Protein AF-A0A520FCU8-F1 (afdb_monomer)

Secondary structure (DSSP, 8-state):
-HHHHHHHHHHHHHHHHHH-SSPP-GGGG--S-HHHHHHHHHHHHHHHHHHHHHH-SS---HHHHHHH-GGGGGSPPPHHHHHHHHHHHHHTT----HHHHHHH-TTTHHHHHHHHHH-------TT-SS-----------------------

Structure (mmCIF, N/CA/C/O backbone):
data_AF-A0A520FCU8-F1
#
_entry.id   AF-A0A520FCU8-F1
#
loop_
_atom_site.group_PDB
_atom_site.id
_atom_site.type_symbol
_atom_site.label_atom_id
_atom_site.label_alt_id
_atom_site.label_comp_id
_atom_site.label_asym_id
_atom_site.label_entity_id
_atom_site.label_seq_id
_atom_site.pdbx_PDB_ins_code
_atom_site.Cartn_x
_atom_site.Cartn_y
_atom_site.Cartn_z
_atom_site.occupancy
_atom_site.B_iso_or_equiv
_atom_site.auth_seq_id
_atom_site.auth_comp_id
_atom_site.auth_asym_id
_atom_site.auth_atom_id
_atom_site.pdbx_PDB_model_num
ATOM 1 N N . MET A 1 1 ? 20.995 -8.505 -5.014 1.00 53.38 1 MET A N 1
ATOM 2 C CA . MET A 1 1 ? 20.600 -8.115 -6.388 1.00 53.38 1 MET A CA 1
ATOM 3 C C . MET A 1 1 ? 19.093 -7.905 -6.517 1.00 53.38 1 MET A C 1
ATOM 5 O O . MET A 1 1 ? 18.709 -6.911 -7.106 1.00 53.38 1 MET A O 1
ATOM 9 N N . SER A 1 2 ? 18.242 -8.770 -5.947 1.00 60.09 2 SER A N 1
ATOM 10 C CA . SER A 1 2 ? 16.774 -8.594 -5.965 1.00 60.09 2 SER A CA 1
ATOM 11 C C . SER A 1 2 ? 16.270 -7.345 -5.228 1.00 60.09 2 SER A C 1
ATOM 13 O O . SER A 1 2 ? 15.363 -6.683 -5.714 1.00 60.09 2 SER A O 1
ATOM 15 N N . ASP A 1 3 ? 16.886 -7.018 -4.091 1.00 67.31 3 ASP A N 1
ATOM 16 C CA . ASP A 1 3 ? 16.528 -5.872 -3.242 1.00 67.31 3 ASP A CA 1
ATOM 17 C C . ASP A 1 3 ? 16.724 -4.521 -3.957 1.00 67.31 3 ASP A C 1
ATOM 19 O O . ASP A 1 3 ? 15.827 -3.685 -4.002 1.00 67.31 3 ASP A O 1
ATOM 23 N N . THR A 1 4 ? 17.844 -4.380 -4.671 1.00 81.88 4 THR A N 1
ATOM 24 C CA . THR A 1 4 ? 18.173 -3.193 -5.474 1.00 81.88 4 THR A CA 1
ATOM 25 C C . THR A 1 4 ? 17.134 -2.915 -6.561 1.00 81.88 4 THR A C 1
ATOM 27 O O . THR A 1 4 ? 16.766 -1.770 -6.780 1.00 81.88 4 THR A O 1
ATOM 30 N N . ALA A 1 5 ? 16.607 -3.950 -7.222 1.00 87.25 5 ALA A N 1
ATOM 31 C CA . ALA A 1 5 ? 15.619 -3.766 -8.286 1.00 87.25 5 ALA A CA 1
ATOM 32 C C . ALA A 1 5 ? 14.249 -3.305 -7.757 1.00 87.25 5 ALA A C 1
ATOM 34 O O . ALA A 1 5 ? 13.557 -2.544 -8.433 1.00 87.25 5 ALA A O 1
ATOM 35 N N . VAL A 1 6 ? 13.854 -3.756 -6.560 1.00 90.75 6 VAL A N 1
ATOM 36 C CA . VAL A 1 6 ? 12.645 -3.257 -5.888 1.00 90.75 6 VAL A CA 1
ATOM 37 C C . VAL A 1 6 ? 12.854 -1.798 -5.484 1.00 90.75 6 VAL A C 1
ATOM 39 O O . VAL A 1 6 ? 12.027 -0.959 -5.835 1.00 90.75 6 VAL A O 1
ATOM 42 N N . GLY A 1 7 ? 13.979 -1.493 -4.830 1.00 90.25 7 GLY A N 1
ATOM 43 C CA . GLY A 1 7 ? 14.333 -0.132 -4.422 1.00 90.25 7 GLY A CA 1
ATOM 44 C C . GLY A 1 7 ? 14.364 0.855 -5.592 1.00 90.25 7 GLY A C 1
ATOM 45 O O . GLY A 1 7 ? 13.779 1.929 -5.498 1.00 90.25 7 GLY A O 1
ATOM 46 N N . ASP A 1 8 ? 14.944 0.472 -6.731 1.00 92.88 8 ASP A N 1
ATOM 47 C CA . ASP A 1 8 ? 15.007 1.314 -7.932 1.00 92.88 8 ASP A CA 1
ATOM 48 C C . ASP A 1 8 ? 13.622 1.639 -8.514 1.00 92.88 8 ASP A C 1
ATOM 50 O O . ASP A 1 8 ? 13.394 2.753 -8.998 1.00 92.88 8 ASP A O 1
ATOM 54 N N . ALA A 1 9 ? 12.700 0.670 -8.503 1.00 94.75 9 ALA A N 1
ATOM 55 C CA . ALA A 1 9 ? 11.330 0.873 -8.970 1.00 94.75 9 ALA A CA 1
ATOM 56 C C . ALA A 1 9 ? 10.565 1.822 -8.037 1.00 94.75 9 ALA A C 1
ATOM 58 O O . ALA A 1 9 ? 9.921 2.761 -8.505 1.00 94.75 9 ALA A O 1
ATOM 59 N N . VAL A 1 10 ? 10.703 1.613 -6.724 1.00 95.19 10 VAL A N 1
ATOM 60 C CA . VAL A 1 10 ? 10.110 2.464 -5.683 1.00 95.19 10 VAL A CA 1
ATOM 61 C C . VAL A 1 10 ? 10.650 3.891 -5.770 1.00 95.19 10 VAL A C 1
ATOM 63 O O . VAL A 1 10 ? 9.868 4.838 -5.786 1.00 95.19 10 VAL A O 1
ATOM 66 N N . ALA A 1 11 ? 11.967 4.059 -5.908 1.00 94.00 11 ALA A N 1
ATOM 67 C CA . ALA A 1 11 ? 12.600 5.368 -6.033 1.00 94.00 11 ALA A CA 1
ATOM 68 C C . ALA A 1 11 ? 12.115 6.121 -7.280 1.00 94.00 11 ALA A C 1
ATOM 70 O O . ALA A 1 11 ? 11.730 7.284 -7.184 1.00 94.00 11 ALA A O 1
ATOM 71 N N . ARG A 1 12 ? 12.056 5.456 -8.445 1.00 96.19 12 ARG A N 1
ATOM 72 C CA . ARG A 1 12 ? 11.520 6.068 -9.674 1.00 96.19 12 ARG A CA 1
ATOM 73 C C . ARG A 1 12 ? 10.065 6.499 -9.526 1.00 96.19 12 ARG A C 1
ATOM 75 O O . ARG A 1 12 ? 9.704 7.568 -10.010 1.00 96.19 12 ARG A O 1
ATOM 82 N N . PHE A 1 13 ? 9.245 5.673 -8.885 1.00 97.56 13 PHE A N 1
ATOM 83 C CA . PHE A 1 13 ? 7.836 5.976 -8.669 1.00 97.56 13 PHE A CA 1
ATOM 84 C C . PHE A 1 13 ? 7.639 7.162 -7.722 1.00 97.56 13 PHE A C 1
ATOM 86 O O . PHE A 1 13 ? 6.857 8.064 -8.016 1.00 97.56 13 PHE A O 1
ATOM 93 N N . ALA A 1 14 ? 8.399 7.209 -6.628 1.00 94.94 14 ALA A N 1
ATOM 94 C CA . ALA A 1 14 ? 8.375 8.337 -5.708 1.00 94.94 14 ALA A CA 1
ATOM 95 C C . ALA A 1 14 ? 8.837 9.641 -6.378 1.00 94.94 14 ALA A C 1
ATOM 97 O O . ALA A 1 14 ? 8.161 10.661 -6.265 1.00 94.94 14 ALA A O 1
ATOM 98 N N . SER A 1 15 ? 9.911 9.606 -7.175 1.00 95.81 15 SER A N 1
ATOM 99 C CA . SER A 1 15 ? 10.335 10.778 -7.952 1.00 95.81 15 SER A CA 1
ATOM 100 C C . SER A 1 15 ? 9.276 11.237 -8.961 1.00 95.81 15 SER A C 1
ATOM 102 O O . SER A 1 15 ? 9.160 12.430 -9.230 1.00 95.81 15 SER A O 1
ATOM 104 N N . ALA A 1 16 ? 8.477 10.324 -9.522 1.00 96.69 16 ALA A N 1
ATOM 105 C CA . ALA A 1 16 ? 7.378 10.694 -10.414 1.00 96.69 16 ALA A CA 1
ATOM 106 C C . ALA A 1 16 ? 6.246 11.414 -9.673 1.00 96.69 16 ALA A C 1
ATOM 108 O O . ALA A 1 16 ? 5.683 12.375 -10.200 1.00 96.69 16 ALA A O 1
ATOM 109 N N . TRP A 1 17 ? 5.956 10.991 -8.441 1.00 94.81 17 TRP A N 1
ATOM 110 C CA . TRP A 1 17 ? 5.081 11.730 -7.541 1.00 94.81 17 TRP A CA 1
ATOM 111 C C . TRP A 1 17 ? 5.636 13.129 -7.249 1.00 94.81 17 TRP A C 1
ATOM 113 O O . TRP A 1 17 ? 4.897 14.104 -7.329 1.00 94.81 17 TRP A O 1
ATOM 123 N N . GLU A 1 18 ? 6.921 13.281 -6.934 1.00 93.81 18 GLU A N 1
ATOM 124 C CA . GLU A 1 18 ? 7.534 14.599 -6.675 1.00 93.81 18 GLU A CA 1
ATOM 125 C C . GLU A 1 18 ? 7.505 15.527 -7.900 1.00 93.81 18 GLU A C 1
ATOM 127 O O . GLU A 1 18 ? 7.301 16.733 -7.767 1.00 93.81 18 GLU A O 1
ATOM 132 N N . ALA A 1 19 ? 7.675 14.971 -9.101 1.00 94.88 19 ALA A N 1
ATOM 133 C CA . ALA A 1 19 ? 7.759 15.734 -10.343 1.00 94.88 19 ALA A CA 1
ATOM 134 C C . ALA A 1 19 ? 6.402 16.225 -10.888 1.00 94.88 19 ALA A C 1
ATOM 136 O O . ALA A 1 19 ? 6.379 17.027 -11.824 1.00 94.88 19 ALA A O 1
ATOM 137 N N . SER A 1 20 ? 5.276 15.740 -10.355 1.00 91.38 20 SER A N 1
ATOM 138 C CA . SER A 1 20 ? 3.936 16.006 -10.889 1.00 91.38 20 SER A CA 1
ATOM 139 C C . SER A 1 20 ? 2.896 16.168 -9.781 1.00 91.38 20 SER A C 1
ATOM 141 O O . SER A 1 20 ? 2.931 15.478 -8.769 1.00 91.38 20 SER A O 1
ATOM 143 N N . ALA A 1 21 ? 1.913 17.047 -9.990 1.00 86.88 21 ALA A N 1
ATOM 144 C CA . ALA A 1 21 ? 0.739 17.122 -9.117 1.00 86.88 21 ALA A CA 1
ATOM 145 C C . ALA A 1 21 ? -0.203 15.920 -9.321 1.00 86.88 21 ALA A C 1
ATOM 147 O O . ALA A 1 21 ? -0.802 15.428 -8.369 1.00 86.88 21 ALA A O 1
ATOM 148 N N . SER A 1 22 ? -0.311 15.427 -10.558 1.00 90.69 22 SER A N 1
ATOM 149 C CA . SER A 1 22 ? -1.169 14.293 -10.907 1.00 90.69 22 SER A CA 1
ATOM 150 C C . SER A 1 22 ? -0.546 12.961 -10.504 1.00 90.69 22 SER A C 1
ATOM 152 O O . SER A 1 22 ? 0.663 12.773 -10.660 1.00 90.69 22 SER A O 1
ATOM 154 N N . ALA A 1 23 ? -1.397 12.029 -10.065 1.00 93.19 23 ALA A N 1
ATOM 155 C CA . ALA A 1 23 ? -0.989 10.686 -9.672 1.00 93.19 23 ALA A CA 1
ATOM 156 C C . ALA A 1 23 ? -0.351 9.915 -10.851 1.00 93.19 23 ALA A C 1
ATOM 158 O O . ALA A 1 23 ? -0.988 9.796 -11.904 1.00 93.19 23 ALA A O 1
ATOM 159 N N . PRO A 1 24 ? 0.876 9.380 -10.702 1.00 94.94 24 PRO A N 1
ATOM 160 C CA . PRO A 1 24 ? 1.492 8.509 -11.694 1.00 94.94 24 PRO A CA 1
ATOM 161 C C . PRO A 1 24 ? 0.746 7.170 -11.809 1.00 94.94 24 PRO A C 1
ATOM 163 O O . PRO A 1 24 ? 0.139 6.683 -10.856 1.00 94.94 24 PRO A O 1
ATOM 166 N N . ASP A 1 25 ? 0.825 6.542 -12.984 1.00 94.88 25 ASP A N 1
ATOM 167 C CA . ASP A 1 25 ? 0.322 5.181 -13.182 1.00 94.88 25 ASP A CA 1
ATOM 168 C C . ASP A 1 25 ? 1.243 4.173 -12.482 1.00 94.88 25 ASP A C 1
ATOM 170 O O . ASP A 1 25 ? 2.352 3.910 -12.946 1.00 94.88 25 ASP A O 1
ATOM 174 N N . LEU A 1 26 ? 0.772 3.592 -11.376 1.00 95.94 26 LEU A N 1
ATOM 175 C CA . LEU A 1 26 ? 1.496 2.589 -10.593 1.00 95.94 26 LEU A CA 1
ATOM 176 C C . LEU A 1 26 ? 1.928 1.390 -11.447 1.00 95.94 26 LEU A C 1
ATOM 178 O O . LEU A 1 26 ? 3.055 0.906 -11.309 1.00 95.94 26 LEU A O 1
ATOM 182 N N . ALA A 1 27 ? 1.065 0.917 -12.353 1.00 94.31 27 ALA A N 1
ATOM 183 C CA . ALA A 1 27 ? 1.325 -0.292 -13.128 1.00 94.31 27 ALA A CA 1
ATOM 184 C C . ALA A 1 27 ? 2.535 -0.140 -14.064 1.00 94.31 27 ALA A C 1
ATOM 186 O O . ALA A 1 27 ? 3.228 -1.127 -14.330 1.00 94.31 27 ALA A O 1
ATOM 187 N N . ALA A 1 28 ? 2.837 1.089 -14.495 1.00 95.62 28 ALA A N 1
ATOM 188 C CA . ALA A 1 28 ? 3.982 1.411 -15.344 1.00 95.62 28 ALA A CA 1
ATOM 189 C C . ALA A 1 28 ? 5.347 1.198 -14.658 1.00 95.62 28 ALA A C 1
ATOM 191 O O . ALA A 1 28 ? 6.364 1.090 -15.344 1.00 95.62 28 ALA A O 1
ATOM 192 N N . TYR A 1 29 ? 5.383 1.105 -13.324 1.00 95.94 29 TYR A N 1
ATOM 193 C CA . TYR A 1 29 ? 6.611 0.921 -12.536 1.00 95.94 29 TYR A CA 1
ATOM 194 C C . TYR A 1 29 ? 6.811 -0.527 -12.076 1.00 95.94 29 TYR A C 1
ATOM 196 O O . TYR A 1 29 ? 7.835 -0.856 -11.473 1.00 95.94 29 TYR A O 1
ATOM 204 N N . LEU A 1 30 ? 5.857 -1.419 -12.361 1.00 94.25 30 LEU A N 1
ATOM 205 C CA . LEU A 1 30 ? 5.955 -2.815 -11.957 1.00 94.25 30 LEU A CA 1
ATOM 206 C C . LEU A 1 30 ? 6.922 -3.593 -12.860 1.00 94.25 30 LEU A C 1
ATOM 208 O O . LEU A 1 30 ? 6.813 -3.537 -14.088 1.00 94.25 30 LEU A O 1
ATOM 212 N N . PRO A 1 31 ? 7.821 -4.412 -12.287 1.00 93.06 31 PRO A N 1
ATOM 213 C CA . PRO A 1 31 ? 8.702 -5.246 -13.082 1.00 93.06 31 PRO A CA 1
ATOM 214 C C . PRO A 1 31 ? 7.912 -6.353 -13.793 1.00 93.06 31 PRO A C 1
ATOM 216 O O . PRO A 1 31 ? 6.897 -6.861 -13.302 1.00 93.06 31 PRO A O 1
ATOM 219 N N . MET A 1 32 ? 8.441 -6.796 -14.936 1.00 89.62 32 MET A N 1
ATOM 220 C CA . MET A 1 32 ? 7.925 -7.974 -15.645 1.00 89.62 32 MET A CA 1
ATOM 221 C C . MET A 1 32 ? 8.274 -9.288 -14.929 1.00 89.62 32 MET A C 1
ATOM 223 O O . MET A 1 32 ? 7.610 -10.296 -15.145 1.00 89.62 32 MET A O 1
ATOM 227 N N . SER A 1 33 ? 9.309 -9.290 -14.078 1.00 89.69 33 SER A N 1
ATOM 228 C CA . SER A 1 33 ? 9.748 -10.474 -13.332 1.00 89.69 33 SER A CA 1
ATOM 229 C C . SER A 1 33 ? 8.712 -10.877 -12.274 1.00 89.69 33 SER A C 1
ATOM 231 O O . SER A 1 33 ? 8.552 -10.147 -11.289 1.00 89.69 33 SER A O 1
ATOM 233 N N . PRO A 1 34 ? 8.062 -12.054 -12.390 1.00 84.81 34 PRO A N 1
ATOM 234 C CA . PRO A 1 34 ? 7.052 -12.488 -11.424 1.00 84.81 34 PRO A CA 1
ATOM 235 C C . PRO A 1 34 ? 7.597 -12.624 -9.998 1.00 84.81 34 PRO A C 1
ATOM 237 O O . PRO A 1 34 ? 6.863 -12.414 -9.037 1.00 84.81 34 PRO A O 1
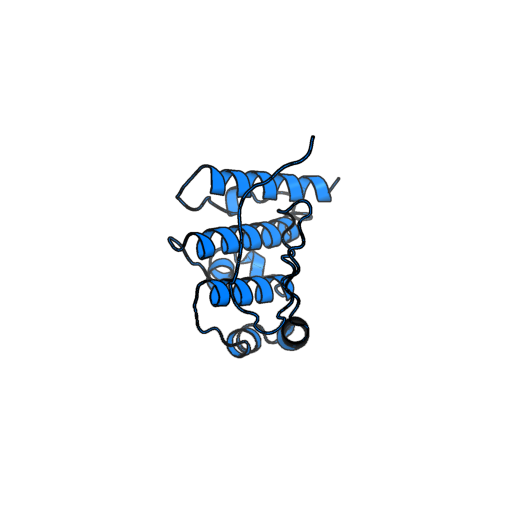ATOM 240 N N . ALA A 1 35 ? 8.890 -12.944 -9.863 1.00 86.38 35 ALA A N 1
ATOM 241 C CA . ALA A 1 35 ? 9.547 -13.135 -8.574 1.00 86.38 35 ALA A CA 1
ATOM 242 C C . ALA A 1 35 ? 9.625 -11.845 -7.742 1.00 86.38 35 ALA A C 1
ATOM 244 O O . ALA A 1 35 ? 9.553 -11.908 -6.519 1.00 86.38 35 ALA A O 1
ATOM 245 N N . LEU A 1 36 ? 9.759 -10.685 -8.395 1.00 90.38 36 LEU A N 1
ATOM 246 C CA . LEU A 1 36 ? 9.855 -9.382 -7.721 1.00 90.38 36 LEU A CA 1
ATOM 247 C C . LEU A 1 36 ? 8.532 -8.626 -7.731 1.00 90.38 36 LEU A C 1
ATOM 249 O O . LEU A 1 36 ? 8.273 -7.832 -6.833 1.00 90.38 36 LEU A O 1
ATOM 253 N N . ARG A 1 37 ? 7.675 -8.908 -8.718 1.00 92.12 37 ARG A N 1
ATOM 254 C CA . ARG A 1 37 ? 6.445 -8.162 -8.981 1.00 92.12 37 ARG A CA 1
ATOM 255 C C . ARG A 1 37 ? 5.563 -7.990 -7.753 1.00 92.12 37 ARG A C 1
ATOM 257 O O . ARG A 1 37 ? 5.108 -6.883 -7.512 1.00 92.12 37 ARG A O 1
ATOM 264 N N . ARG A 1 38 ? 5.354 -9.047 -6.959 1.00 91.75 38 ARG A N 1
ATOM 265 C CA . ARG A 1 38 ? 4.521 -8.961 -5.748 1.00 91.75 38 ARG A CA 1
ATOM 266 C C . ARG A 1 38 ? 5.105 -7.999 -4.714 1.00 91.75 38 ARG A C 1
ATOM 268 O O . ARG A 1 38 ? 4.367 -7.191 -4.167 1.00 91.75 38 ARG A O 1
ATOM 275 N N . VAL A 1 39 ? 6.403 -8.113 -4.434 1.00 91.38 39 VAL A N 1
ATOM 276 C CA . VAL A 1 39 ? 7.070 -7.269 -3.432 1.00 91.38 39 VAL A CA 1
ATOM 277 C C . VAL A 1 39 ? 7.074 -5.821 -3.910 1.00 91.38 39 VAL A C 1
ATOM 279 O O . VAL A 1 39 ? 6.645 -4.945 -3.173 1.00 91.38 39 VAL A O 1
ATOM 282 N N . THR A 1 40 ? 7.444 -5.576 -5.171 1.00 94.25 40 THR A N 1
ATOM 283 C CA . THR A 1 40 ? 7.389 -4.229 -5.749 1.00 94.25 40 THR A CA 1
ATOM 284 C C . THR A 1 40 ? 5.980 -3.653 -5.707 1.00 94.25 40 THR A C 1
ATOM 286 O O . THR A 1 40 ? 5.813 -2.512 -5.311 1.00 94.25 40 THR A O 1
ATOM 289 N N . LEU A 1 41 ? 4.960 -4.436 -6.056 1.00 95.19 41 LEU A N 1
ATOM 290 C CA . LEU A 1 41 ? 3.571 -3.991 -6.016 1.00 95.19 41 LEU A CA 1
ATOM 291 C C . LEU A 1 41 ? 3.148 -3.513 -4.626 1.00 95.19 41 LEU A C 1
ATOM 293 O O . LEU A 1 41 ? 2.573 -2.437 -4.516 1.00 95.19 41 LEU A O 1
ATOM 297 N N . ILE A 1 42 ? 3.454 -4.281 -3.579 1.00 93.62 42 ILE A N 1
ATOM 298 C CA . ILE A 1 42 ? 3.144 -3.892 -2.196 1.00 93.62 42 ILE A CA 1
ATOM 299 C C . ILE A 1 42 ? 3.823 -2.562 -1.853 1.00 93.62 42 ILE A C 1
ATOM 301 O O . ILE A 1 42 ? 3.167 -1.652 -1.352 1.00 93.62 42 ILE A O 1
ATOM 305 N N . GLU A 1 43 ? 5.110 -2.426 -2.169 1.00 94.19 43 GLU A N 1
ATOM 306 C CA . GLU A 1 43 ? 5.886 -1.225 -1.849 1.00 94.19 43 GLU A CA 1
ATOM 307 C C . GLU A 1 43 ? 5.427 0.010 -2.634 1.00 94.19 43 GLU A C 1
ATOM 309 O O . GLU A 1 43 ? 5.330 1.101 -2.073 1.00 94.19 43 GLU A O 1
ATOM 314 N N . LEU A 1 44 ? 5.059 -0.151 -3.908 1.00 96.12 44 LEU A N 1
ATOM 315 C CA . LEU A 1 44 ? 4.490 0.940 -4.697 1.00 96.12 44 LEU A CA 1
ATOM 316 C C . LEU A 1 44 ? 3.126 1.381 -4.158 1.00 96.12 44 LEU A C 1
ATOM 318 O O . LEU A 1 44 ? 2.871 2.580 -4.103 1.00 96.12 44 LEU A O 1
ATOM 322 N N . VAL A 1 45 ? 2.265 0.450 -3.725 1.00 95.94 45 VAL A N 1
ATOM 323 C CA . VAL A 1 45 ? 0.963 0.803 -3.130 1.00 95.94 45 VAL A CA 1
ATOM 324 C C . VAL A 1 45 ? 1.150 1.608 -1.842 1.00 95.94 45 VAL A C 1
ATOM 326 O O . VAL A 1 45 ? 0.416 2.571 -1.642 1.00 95.94 45 VAL A O 1
ATOM 329 N N . LYS A 1 46 ? 2.148 1.288 -1.003 1.00 94.06 46 LYS A N 1
ATOM 330 C CA . LYS A 1 46 ? 2.466 2.088 0.197 1.00 94.06 46 LYS A CA 1
ATOM 331 C C . LYS A 1 46 ? 2.829 3.533 -0.165 1.00 94.06 46 LYS A C 1
ATOM 333 O O . LYS A 1 46 ? 2.240 4.462 0.378 1.00 94.06 46 LYS A O 1
ATOM 338 N N . VAL A 1 47 ? 3.743 3.725 -1.122 1.00 94.12 47 VAL A N 1
ATOM 339 C CA . VAL A 1 47 ? 4.149 5.068 -1.589 1.00 94.12 47 VAL A CA 1
ATOM 340 C C . VAL A 1 47 ? 2.983 5.828 -2.226 1.00 94.12 47 VAL A C 1
ATOM 342 O O . VAL A 1 47 ? 2.846 7.037 -2.025 1.00 94.12 47 VAL A O 1
ATOM 345 N N . ASP A 1 48 ? 2.141 5.133 -2.991 1.00 95.44 48 ASP A N 1
ATOM 346 C CA . ASP A 1 48 ? 0.990 5.733 -3.666 1.00 95.44 48 ASP A CA 1
ATOM 347 C C . ASP A 1 48 ? -0.079 6.185 -2.665 1.00 95.44 48 ASP A C 1
ATOM 349 O O . ASP A 1 48 ? -0.567 7.311 -2.761 1.00 95.44 48 ASP A O 1
ATOM 353 N N . LEU A 1 49 ? -0.395 5.342 -1.672 1.00 94.19 49 LEU A N 1
ATOM 354 C CA . LEU A 1 49 ? -1.269 5.699 -0.554 1.00 94.19 49 LEU A CA 1
ATOM 355 C C . LEU A 1 49 ? -0.731 6.928 0.175 1.00 94.19 49 LEU A C 1
ATOM 357 O O . LEU A 1 49 ? -1.479 7.887 0.369 1.00 94.19 49 LEU A O 1
ATOM 361 N N . GLU A 1 50 ? 0.563 6.930 0.516 1.00 91.06 50 GLU A N 1
ATOM 362 C CA . GLU A 1 50 ? 1.183 8.050 1.220 1.00 91.06 50 GLU A CA 1
ATOM 363 C C . GLU A 1 50 ? 0.984 9.372 0.477 1.00 91.06 50 GLU A C 1
ATOM 365 O O . GLU A 1 50 ? 0.433 10.336 1.016 1.00 91.06 50 GLU A O 1
ATOM 370 N N . ASN A 1 51 ? 1.358 9.400 -0.799 1.00 93.19 51 ASN A N 1
ATOM 371 C CA . ASN A 1 51 ? 1.266 10.611 -1.599 1.00 93.19 51 ASN A CA 1
ATOM 372 C C . ASN A 1 51 ? -0.182 11.063 -1.818 1.00 93.19 51 ASN A C 1
ATOM 374 O O . ASN A 1 51 ? -0.467 12.254 -1.700 1.00 93.19 51 ASN A O 1
ATOM 378 N N . ARG A 1 52 ? -1.107 10.142 -2.106 1.00 94.56 52 ARG A N 1
ATOM 379 C CA . ARG A 1 52 ? -2.520 10.475 -2.353 1.00 94.56 52 ARG A CA 1
ATOM 380 C C . ARG A 1 52 ? -3.194 11.103 -1.144 1.00 94.56 52 ARG A C 1
ATOM 382 O O . ARG A 1 52 ? -3.871 12.120 -1.286 1.00 94.56 52 ARG A O 1
ATOM 389 N N . TRP A 1 53 ? -3.003 10.511 0.031 1.00 92.00 53 TRP A N 1
ATOM 390 C CA . TRP A 1 53 ? -3.655 10.960 1.259 1.00 92.00 53 TRP A CA 1
ATOM 391 C C . TRP A 1 53 ? -3.000 12.201 1.869 1.00 92.00 53 TRP A C 1
ATOM 393 O O . TRP A 1 53 ? -3.715 13.029 2.433 1.00 92.00 53 TRP A O 1
ATOM 403 N N . LEU A 1 54 ? -1.677 12.371 1.738 1.00 87.44 54 LEU A N 1
ATOM 404 C CA . LEU A 1 54 ? -0.995 13.588 2.197 1.00 87.44 54 LEU A CA 1
ATOM 405 C C . LEU A 1 54 ? -1.267 14.797 1.295 1.00 87.44 54 LEU A C 1
ATOM 407 O O . LEU A 1 54 ? -1.318 15.920 1.792 1.00 87.44 54 LEU A O 1
ATOM 411 N N . ARG A 1 55 ? -1.437 14.586 -0.016 1.00 89.88 55 ARG A N 1
ATOM 412 C CA . ARG A 1 55 ? -1.791 15.662 -0.959 1.00 89.88 55 ARG A CA 1
ATOM 413 C C . ARG A 1 55 ? -3.279 15.998 -0.924 1.00 89.88 55 ARG A C 1
ATOM 415 O O . ARG A 1 55 ? -3.639 17.146 -1.135 1.00 89.88 55 ARG A O 1
ATOM 422 N N . GLY A 1 56 ? -4.136 15.011 -0.654 1.00 84.38 56 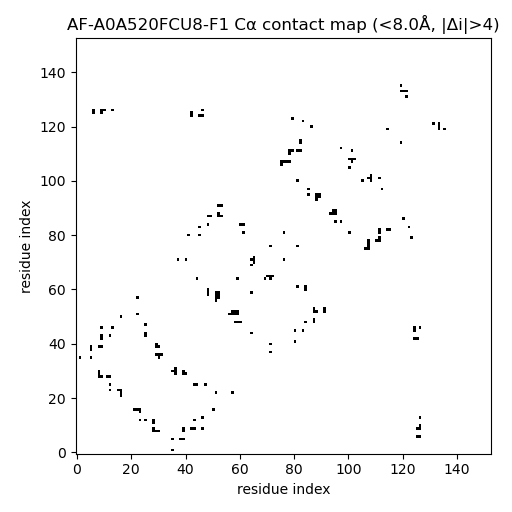GLY A N 1
ATOM 423 C CA . GLY A 1 56 ? -5.582 15.191 -0.492 1.00 84.38 56 GLY A CA 1
ATOM 424 C C . GLY A 1 56 ? -6.386 15.295 -1.794 1.00 84.38 56 GLY A C 1
ATOM 425 O O . GLY A 1 56 ? -7.611 15.253 -1.742 1.00 84.38 56 GLY A O 1
ATOM 426 N N . ASP A 1 57 ? -5.736 15.375 -2.959 1.00 81.56 57 ASP A N 1
ATOM 427 C CA . ASP A 1 57 ? -6.424 15.552 -4.249 1.00 81.56 57 ASP A CA 1
ATOM 428 C C . ASP A 1 57 ? -7.022 14.252 -4.813 1.00 81.56 57 ASP A C 1
ATOM 430 O O . ASP A 1 57 ? -8.007 14.271 -5.555 1.00 81.56 57 ASP A O 1
ATOM 434 N N . HIS A 1 58 ? -6.424 13.104 -4.479 1.00 86.00 58 HIS A N 1
ATOM 435 C CA . HIS A 1 58 ? -6.777 11.806 -5.061 1.00 86.00 58 HIS A CA 1
ATOM 436 C C . HIS A 1 58 ? -6.760 10.660 -4.032 1.00 86.00 58 HIS A C 1
ATOM 438 O O . HIS A 1 58 ? -6.113 9.641 -4.309 1.00 86.00 58 HIS A O 1
ATOM 444 N N . PRO A 1 59 ? -7.418 10.796 -2.858 1.00 92.00 59 PRO A N 1
ATOM 445 C CA . PRO A 1 59 ? -7.440 9.739 -1.852 1.00 92.00 59 PRO A CA 1
ATOM 446 C C . PRO A 1 59 ? -7.990 8.454 -2.468 1.00 92.00 59 PRO A C 1
ATOM 448 O O . PRO A 1 59 ? -8.926 8.480 -3.266 1.00 92.00 59 PRO A O 1
ATOM 451 N N . LYS A 1 60 ? -7.361 7.334 -2.127 1.00 94.06 60 LYS A N 1
ATOM 452 C CA . LYS A 1 60 ? -7.707 6.025 -2.671 1.00 94.06 60 LYS A CA 1
ATOM 453 C C . LYS A 1 60 ? -7.539 4.963 -1.609 1.00 94.06 60 LYS A C 1
ATOM 455 O O . LYS A 1 60 ? -6.603 5.029 -0.811 1.00 94.06 60 LYS A O 1
ATOM 460 N N . ARG A 1 61 ? -8.437 3.988 -1.622 1.00 93.75 61 ARG A N 1
ATOM 461 C CA . ARG A 1 61 ? -8.481 2.898 -0.661 1.00 93.75 61 ARG A CA 1
ATOM 462 C C . ARG A 1 61 ? -7.843 1.615 -1.178 1.00 93.75 61 ARG A C 1
ATOM 464 O O . ARG A 1 61 ? -7.870 1.331 -2.373 1.00 93.75 61 ARG A O 1
ATOM 471 N N . LEU A 1 62 ? -7.352 0.768 -0.276 1.00 92.81 62 LEU A N 1
ATOM 472 C CA . LEU A 1 62 ? -6.833 -0.572 -0.577 1.00 92.81 62 LEU A CA 1
ATOM 473 C C . LEU A 1 62 ? -7.849 -1.445 -1.309 1.00 92.81 62 LEU A C 1
ATOM 475 O O . LEU A 1 62 ? -7.467 -2.227 -2.178 1.00 92.81 62 LEU A O 1
ATOM 479 N N . THR A 1 63 ? -9.139 -1.289 -1.011 1.00 92.00 63 THR A N 1
ATOM 480 C CA . THR A 1 63 ? -10.216 -1.965 -1.744 1.00 92.00 63 THR A CA 1
ATOM 481 C C . THR A 1 63 ? -10.222 -1.586 -3.225 1.00 92.00 63 THR A C 1
ATOM 483 O O . THR A 1 63 ? -10.334 -2.473 -4.066 1.00 92.00 63 THR A O 1
ATOM 486 N N . GLU A 1 64 ? -10.000 -0.308 -3.547 1.00 94.62 64 GLU A N 1
ATOM 487 C CA . GLU A 1 64 ? -9.945 0.194 -4.926 1.00 94.62 64 GLU A CA 1
ATOM 488 C C . GLU A 1 64 ? -8.681 -0.291 -5.647 1.00 94.62 64 GLU A C 1
ATOM 490 O O . GLU A 1 64 ? -8.748 -0.702 -6.803 1.00 94.62 64 GLU A O 1
ATOM 495 N N . TYR A 1 65 ? -7.527 -0.342 -4.966 1.00 94.56 65 TYR A N 1
ATOM 496 C CA . TYR A 1 65 ? -6.344 -1.006 -5.532 1.00 94.56 65 TYR A CA 1
ATOM 497 C C . TYR A 1 65 ? -6.605 -2.482 -5.817 1.00 94.56 65 TYR A C 1
ATOM 499 O O . TYR A 1 65 ? -6.179 -2.986 -6.849 1.00 94.56 65 TYR A O 1
ATOM 507 N N . CYS A 1 66 ? -7.309 -3.189 -4.933 1.00 92.19 66 CYS A N 1
ATOM 508 C CA . CYS A 1 66 ? -7.635 -4.593 -5.160 1.00 92.19 66 CYS A CA 1
ATOM 509 C C . CYS A 1 66 ? -8.587 -4.802 -6.350 1.00 92.19 66 CYS A C 1
ATOM 511 O O . CYS A 1 66 ? -8.567 -5.878 -6.957 1.00 92.19 66 CYS A O 1
ATOM 513 N N . ASP A 1 67 ? -9.432 -3.815 -6.662 1.00 92.69 67 ASP A N 1
ATOM 514 C CA . ASP A 1 67 ? -10.321 -3.825 -7.829 1.00 92.69 67 ASP A CA 1
ATOM 515 C C . ASP A 1 67 ? -9.567 -3.543 -9.131 1.00 92.69 67 ASP A C 1
ATOM 517 O O . ASP A 1 67 ? -9.759 -4.256 -10.116 1.00 92.69 67 ASP A O 1
ATOM 521 N N . GLU A 1 68 ? -8.667 -2.560 -9.130 1.00 93.44 68 GLU A N 1
ATOM 522 C CA . GLU A 1 68 ? -7.879 -2.192 -10.311 1.00 93.44 68 GLU A CA 1
ATOM 523 C C . GLU A 1 68 ? -6.706 -3.139 -10.588 1.00 93.44 68 GLU A C 1
ATOM 525 O O . GLU A 1 68 ? -6.324 -3.352 -11.739 1.00 93.44 68 GLU A O 1
ATOM 530 N N . LEU A 1 69 ? -6.139 -3.731 -9.536 1.00 92.06 69 LEU A N 1
ATOM 531 C CA . LEU A 1 69 ? -5.003 -4.644 -9.587 1.00 92.06 69 LEU A CA 1
ATOM 532 C C . LEU A 1 69 ? -5.409 -5.982 -8.949 1.00 92.06 69 LEU A C 1
ATOM 534 O O . LEU A 1 69 ? -5.007 -6.279 -7.820 1.00 92.06 69 LEU A O 1
ATOM 538 N N . PRO A 1 70 ? -6.163 -6.846 -9.665 1.00 89.00 70 PRO A N 1
ATOM 539 C CA . PRO A 1 70 ? -6.630 -8.132 -9.134 1.00 89.00 70 PRO A CA 1
ATOM 540 C C . PRO A 1 70 ? -5.505 -9.048 -8.632 1.00 89.00 70 PRO A C 1
ATOM 542 O O . PRO A 1 70 ? -5.737 -9.939 -7.816 1.00 89.00 70 PRO A O 1
ATOM 545 N N . GLU A 1 71 ? -4.269 -8.825 -9.088 1.00 90.06 71 GLU A N 1
ATOM 546 C CA . GLU A 1 71 ? -3.077 -9.513 -8.590 1.00 90.06 71 GLU A CA 1
ATOM 547 C C . GLU A 1 71 ? -2.820 -9.308 -7.086 1.00 90.06 71 GLU A C 1
ATOM 549 O O . GLU A 1 71 ? -2.262 -10.209 -6.457 1.00 90.06 71 GLU A O 1
ATOM 554 N N . LEU A 1 72 ? -3.297 -8.211 -6.479 1.00 89.88 72 LEU A N 1
ATOM 555 C CA . LEU A 1 72 ? -3.252 -7.993 -5.025 1.00 89.88 72 LEU A CA 1
ATOM 556 C C . LEU A 1 72 ? -4.090 -9.013 -4.249 1.00 89.88 72 LEU A C 1
ATOM 558 O O . LEU A 1 72 ? -3.714 -9.401 -3.148 1.00 89.88 72 LEU A O 1
ATOM 562 N N . ARG A 1 73 ? -5.193 -9.496 -4.832 1.00 87.06 73 ARG A N 1
ATOM 563 C CA . ARG A 1 73 ? -6.096 -10.468 -4.190 1.00 87.06 73 ARG A CA 1
ATOM 564 C C . ARG A 1 73 ? -5.614 -11.912 -4.294 1.00 87.06 73 ARG A C 1
ATOM 566 O O . ARG A 1 73 ? -6.202 -12.802 -3.686 1.00 87.06 73 ARG A O 1
ATOM 573 N N . ARG A 1 74 ? -4.551 -12.178 -5.061 1.00 88.12 74 ARG A N 1
ATOM 574 C CA . ARG A 1 74 ? -4.020 -13.540 -5.243 1.00 88.12 74 ARG A CA 1
ATOM 575 C C . ARG A 1 74 ? -3.352 -14.088 -3.978 1.00 88.12 74 ARG A C 1
ATOM 577 O O . ARG A 1 74 ? -3.182 -15.300 -3.855 1.00 88.12 74 ARG A O 1
ATOM 584 N N . TRP A 1 75 ? -2.995 -13.212 -3.044 1.00 83.62 75 TRP A N 1
ATOM 585 C CA . TRP A 1 75 ? -2.451 -13.572 -1.744 1.00 83.62 75 TRP A CA 1
ATOM 586 C C . TRP A 1 75 ? -3.099 -12.725 -0.648 1.00 83.62 75 TRP A C 1
ATOM 588 O O . TRP A 1 75 ? -3.593 -11.639 -0.940 1.00 83.62 75 TRP A O 1
ATOM 598 N N . PRO A 1 76 ? -3.057 -13.175 0.617 1.00 85.25 76 PRO A N 1
ATOM 599 C CA . PRO A 1 76 ? -3.394 -12.315 1.741 1.00 85.25 76 PRO A CA 1
ATOM 600 C C . PRO A 1 76 ? -2.570 -11.020 1.680 1.00 85.25 76 PRO A C 1
ATOM 602 O O . PRO A 1 76 ? -1.344 -11.075 1.506 1.00 85.25 76 PRO A O 1
ATOM 605 N N . LEU A 1 77 ? -3.241 -9.869 1.806 1.00 88.50 77 LEU A N 1
ATOM 606 C CA . LEU A 1 77 ? -2.561 -8.586 1.958 1.00 88.50 77 LEU A CA 1
ATOM 607 C C . LEU A 1 77 ? -1.691 -8.614 3.223 1.00 88.50 77 LEU A C 1
ATOM 609 O O . LEU A 1 77 ? -2.128 -9.187 4.228 1.00 88.50 77 LEU A O 1
ATOM 613 N N . PRO A 1 78 ? -0.484 -8.027 3.189 1.00 89.25 78 PRO A N 1
ATOM 614 C CA . PRO A 1 78 ? 0.343 -7.891 4.379 1.00 89.25 78 PRO A CA 1
ATOM 615 C C . PRO A 1 78 ? -0.368 -7.040 5.448 1.00 89.25 78 PRO A C 1
ATOM 617 O O . PRO A 1 78 ? -0.933 -6.000 5.099 1.00 89.25 78 PRO A O 1
ATOM 620 N N . PRO A 1 79 ? -0.347 -7.435 6.734 1.00 86.81 79 PRO A N 1
ATOM 621 C CA . PRO A 1 79 ? -0.915 -6.631 7.818 1.00 86.81 79 PRO A CA 1
ATOM 622 C C . PRO A 1 79 ? -0.314 -5.224 7.902 1.00 86.81 79 PRO A C 1
ATOM 624 O O . PRO A 1 79 ? -1.037 -4.272 8.174 1.00 86.81 79 PRO A O 1
ATOM 627 N N . ASP A 1 80 ? 0.977 -5.076 7.594 1.00 84.75 80 ASP A N 1
ATOM 628 C CA . ASP A 1 80 ? 1.662 -3.784 7.512 1.00 84.75 80 ASP A CA 1
ATOM 629 C C . ASP A 1 80 ? 1.037 -2.849 6.467 1.00 84.75 80 ASP A C 1
ATOM 631 O O . ASP A 1 80 ? 0.904 -1.658 6.724 1.00 84.75 80 ASP A O 1
ATOM 635 N N . LEU A 1 81 ? 0.575 -3.377 5.330 1.00 90.44 81 LEU A N 1
ATOM 636 C CA . LEU A 1 81 ? -0.111 -2.583 4.309 1.00 90.44 81 LEU A CA 1
ATOM 637 C C . LEU A 1 81 ? -1.501 -2.121 4.777 1.00 90.44 81 LEU A C 1
ATOM 639 O O . LEU A 1 81 ? -1.895 -0.990 4.507 1.00 90.44 81 LEU A O 1
ATOM 643 N N . LEU A 1 82 ? -2.240 -2.977 5.491 1.00 91.12 82 LEU A N 1
ATOM 644 C CA . LEU A 1 82 ? -3.534 -2.611 6.084 1.00 91.12 82 LEU A CA 1
ATOM 645 C C . LEU A 1 82 ? -3.364 -1.531 7.158 1.00 91.12 82 LEU A C 1
ATOM 647 O O . LEU A 1 82 ? -4.119 -0.560 7.198 1.00 91.12 82 LEU A O 1
ATOM 651 N N . TYR A 1 83 ? -2.351 -1.700 8.007 1.00 88.31 83 TYR A N 1
ATOM 652 C CA . TYR A 1 83 ? -2.005 -0.751 9.057 1.00 88.31 83 TYR A CA 1
ATOM 653 C C . TYR A 1 83 ? -1.566 0.606 8.486 1.00 88.31 83 TYR A C 1
ATOM 655 O O . TYR A 1 83 ? -1.954 1.643 9.021 1.00 88.31 83 TYR A O 1
ATOM 663 N N . GLU A 1 84 ? -0.837 0.608 7.366 1.00 90.19 84 GLU A N 1
ATOM 664 C CA . GLU A 1 84 ? -0.444 1.811 6.623 1.00 90.19 84 GLU A CA 1
ATOM 665 C C . GLU A 1 84 ? -1.663 2.645 6.198 1.00 90.19 84 GLU A C 1
ATOM 667 O O . GLU A 1 84 ? -1.758 3.829 6.527 1.00 90.19 84 GLU A O 1
ATOM 672 N N . GLU A 1 85 ? -2.650 2.021 5.542 1.00 92.38 85 GLU A N 1
ATOM 673 C CA . GLU A 1 85 ? -3.876 2.718 5.138 1.00 92.38 85 GLU A CA 1
ATOM 674 C C . GLU A 1 85 ? -4.675 3.220 6.353 1.00 92.38 85 GLU A C 1
ATOM 676 O O . GLU A 1 85 ? -5.136 4.363 6.370 1.00 92.38 85 GLU A O 1
ATOM 681 N N . PHE A 1 86 ? -4.821 2.390 7.390 1.00 90.38 86 PHE A N 1
ATOM 682 C CA . PHE A 1 86 ? -5.500 2.791 8.623 1.00 90.38 86 PHE A CA 1
ATOM 683 C C . PHE A 1 86 ? -4.859 4.048 9.231 1.00 90.38 86 PHE A C 1
ATOM 685 O O . PHE A 1 86 ? -5.552 5.015 9.565 1.00 90.38 86 PHE A O 1
ATOM 692 N N . HIS A 1 87 ? -3.529 4.045 9.358 1.00 88.25 87 HIS A N 1
ATOM 693 C CA . HIS A 1 87 ? -2.790 5.127 9.992 1.00 88.25 87 HIS A CA 1
ATOM 694 C C . HIS A 1 87 ? -2.884 6.420 9.182 1.00 88.25 87 HIS A C 1
ATOM 696 O O . HIS A 1 87 ? -3.162 7.484 9.745 1.00 88.25 87 HIS A O 1
ATOM 702 N N . ILE A 1 88 ? -2.703 6.343 7.861 1.00 89.62 88 ILE A N 1
ATOM 703 C CA . ILE A 1 88 ? -2.702 7.545 7.036 1.00 89.62 88 ILE A CA 1
ATOM 704 C C . ILE A 1 88 ? -4.079 8.197 6.939 1.00 89.62 88 ILE A C 1
ATOM 706 O O . ILE A 1 88 ? -4.176 9.416 7.055 1.00 89.62 88 ILE A O 1
ATOM 710 N N . ARG A 1 89 ? -5.154 7.408 6.842 1.00 90.88 89 ARG A N 1
ATOM 711 C CA . ARG A 1 89 ? -6.522 7.944 6.839 1.00 90.88 89 ARG A CA 1
ATOM 712 C C . ARG A 1 89 ? -6.837 8.688 8.135 1.00 90.88 89 ARG A C 1
ATOM 714 O O . ARG A 1 89 ? -7.364 9.800 8.103 1.00 90.88 89 ARG A O 1
ATOM 721 N N . ARG A 1 90 ? -6.443 8.118 9.279 1.00 88.12 90 ARG A N 1
ATOM 722 C CA . ARG A 1 90 ? -6.598 8.769 10.587 1.00 88.12 90 ARG A CA 1
ATOM 723 C C . ARG A 1 90 ? -5.783 10.060 10.679 1.00 88.12 90 ARG A C 1
ATOM 725 O O . ARG A 1 90 ? -6.276 11.061 11.195 1.00 88.12 90 ARG A O 1
ATOM 732 N N . ARG A 1 91 ? -4.551 10.060 10.158 1.00 85.31 91 ARG A N 1
ATOM 733 C CA . ARG A 1 91 ? -3.688 11.251 10.106 1.00 85.31 91 ARG A CA 1
ATOM 734 C C . ARG A 1 91 ? -4.257 12.349 9.201 1.00 85.31 91 ARG A C 1
ATOM 736 O O . ARG A 1 91 ? -4.092 13.523 9.519 1.00 85.31 91 ARG A O 1
ATOM 743 N N . SER A 1 92 ? -4.959 11.980 8.132 1.00 85.00 92 SER A N 1
ATOM 744 C CA . SER A 1 92 ? -5.686 12.907 7.255 1.00 85.00 92 SER A CA 1
ATOM 745 C C . SER A 1 92 ? -7.010 13.413 7.854 1.00 85.00 92 SER A C 1
ATOM 747 O O . SER A 1 92 ? -7.712 14.188 7.210 1.00 85.00 92 SER A O 1
ATOM 749 N N . GLY A 1 93 ? -7.345 13.025 9.092 1.00 84.44 93 GLY A N 1
ATOM 750 C CA . GLY A 1 93 ? -8.513 13.516 9.828 1.00 84.44 93 GLY A CA 1
ATOM 751 C C . GLY A 1 93 ? -9.780 12.676 9.665 1.00 84.44 93 GLY A C 1
ATOM 752 O O . GLY A 1 93 ? -10.825 13.065 10.187 1.00 84.44 93 GLY A O 1
ATOM 753 N N . GLU A 1 94 ? -9.718 11.526 8.984 1.00 86.44 94 GLU A N 1
ATOM 754 C CA . GLU A 1 94 ? -10.856 10.608 8.932 1.00 86.44 94 GLU A CA 1
ATOM 755 C C . GLU A 1 94 ? -11.046 9.859 10.256 1.00 86.44 94 GLU A C 1
ATOM 757 O O . GLU A 1 94 ? -10.093 9.417 10.902 1.00 86.44 94 GLU A O 1
ATOM 762 N N . SER A 1 95 ? -12.311 9.653 10.631 1.00 84.56 95 SER A N 1
ATOM 763 C CA . SER A 1 95 ? -12.674 8.750 11.723 1.00 84.56 95 SER A CA 1
ATOM 764 C C . SER A 1 95 ? -12.672 7.316 11.205 1.00 84.56 95 SER A C 1
ATOM 766 O O . SER A 1 95 ? -13.668 6.848 10.653 1.00 84.56 95 SER A O 1
ATOM 768 N N . VAL A 1 96 ? -11.537 6.636 11.356 1.00 88.06 96 VAL A N 1
ATOM 769 C CA . VAL A 1 96 ? -11.347 5.256 10.900 1.00 88.06 96 VAL A CA 1
ATOM 770 C C . VAL A 1 96 ? -11.351 4.293 12.076 1.00 88.06 96 VAL A C 1
ATOM 772 O O . VAL A 1 96 ? -10.562 4.428 13.011 1.00 88.06 96 VAL A O 1
ATOM 775 N N . GLU A 1 97 ? -12.213 3.285 11.987 1.00 87.88 97 GLU A N 1
ATOM 776 C CA . GLU A 1 97 ? -12.349 2.236 12.991 1.00 87.88 97 GLU A CA 1
ATOM 777 C C . GLU A 1 97 ? -11.548 0.997 12.580 1.00 87.88 97 GLU A C 1
ATOM 779 O O . GLU A 1 97 ? -11.632 0.533 11.443 1.00 87.88 97 GLU A O 1
ATOM 784 N N . ALA A 1 98 ? -10.813 0.401 13.521 1.00 84.56 98 ALA A N 1
ATOM 785 C CA . ALA A 1 98 ? -10.066 -0.835 13.270 1.00 84.56 98 ALA A CA 1
ATOM 786 C C . ALA A 1 98 ? -10.982 -2.001 12.846 1.00 84.56 98 ALA A C 1
ATOM 788 O O . ALA A 1 98 ? -10.591 -2.855 12.048 1.00 84.56 98 ALA A O 1
ATOM 789 N N . SER A 1 99 ? -12.228 -2.000 13.331 1.00 86.50 99 SER A N 1
ATOM 790 C CA . SER A 1 99 ? -13.248 -2.995 12.989 1.00 86.50 99 SER A CA 1
ATOM 791 C C . SER A 1 99 ? -13.567 -3.039 11.492 1.00 86.50 99 SER A C 1
ATOM 793 O O . SER A 1 99 ? -13.874 -4.108 10.970 1.00 86.50 99 SER A O 1
ATOM 795 N N . GLU A 1 100 ? -13.427 -1.918 10.777 1.00 88.44 100 GLU A N 1
ATOM 796 C CA . GLU A 1 100 ? -13.589 -1.872 9.322 1.00 88.44 100 GLU A CA 1
ATOM 797 C C . GLU A 1 100 ? -12.577 -2.796 8.626 1.00 88.44 100 GLU A C 1
ATOM 799 O O . GLU A 1 100 ? -12.903 -3.495 7.666 1.00 88.44 100 GLU A O 1
ATOM 804 N N . TYR A 1 101 ? -11.345 -2.843 9.128 1.00 87.12 101 TYR A N 1
ATOM 805 C CA . TYR A 1 101 ? -10.279 -3.654 8.551 1.00 87.12 101 TYR A CA 1
ATOM 806 C C . TYR A 1 101 ? -10.406 -5.119 8.945 1.00 87.12 101 TYR A C 1
ATOM 808 O O . TYR A 1 101 ? -10.252 -5.990 8.091 1.00 87.12 101 TYR A O 1
ATOM 816 N N . THR A 1 102 ? -10.742 -5.412 10.202 1.00 85.50 102 THR A N 1
ATOM 817 C CA . THR A 1 102 ? -10.915 -6.801 10.654 1.00 85.50 102 THR A CA 1
ATOM 818 C C . THR A 1 102 ? -12.126 -7.476 10.004 1.00 85.50 102 THR A C 1
ATOM 820 O O . THR A 1 102 ? -12.085 -8.679 9.748 1.00 85.50 102 THR A O 1
ATOM 823 N N . GLN A 1 103 ? -13.171 -6.716 9.650 1.00 87.06 103 GLN A N 1
ATOM 824 C CA . GLN A 1 103 ? -14.320 -7.215 8.885 1.00 87.06 103 GLN A CA 1
ATOM 825 C C . GLN A 1 103 ? -13.993 -7.474 7.409 1.00 87.06 103 GLN A C 1
ATOM 827 O O . GLN A 1 103 ? -14.396 -8.503 6.867 1.00 87.06 103 GLN A O 1
ATOM 832 N N . ASN A 1 104 ? -13.263 -6.563 6.756 1.00 84.94 104 ASN A N 1
ATOM 833 C CA . ASN A 1 104 ? -12.915 -6.694 5.336 1.00 84.94 104 ASN A CA 1
ATOM 834 C C . ASN A 1 104 ? -11.758 -7.681 5.088 1.00 84.94 104 ASN A C 1
ATOM 836 O O . ASN A 1 104 ? -11.678 -8.285 4.017 1.00 84.94 104 ASN A O 1
ATOM 840 N N . PHE A 1 105 ? -10.884 -7.874 6.079 1.00 84.69 105 PHE A N 1
ATOM 841 C CA . PHE A 1 105 ? -9.687 -8.715 6.003 1.00 84.69 105 PHE A CA 1
ATOM 842 C C . PHE A 1 105 ? -9.590 -9.658 7.219 1.00 84.69 105 PHE A C 1
ATOM 844 O O . PHE A 1 105 ? -8.662 -9.555 8.027 1.00 84.69 105 PHE A O 1
ATOM 851 N N . PRO A 1 106 ? -10.522 -10.622 7.362 1.00 84.94 106 PRO A N 1
ATOM 852 C CA . PRO A 1 106 ? -10.593 -11.477 8.550 1.00 84.94 106 PRO A CA 1
ATOM 853 C C . PRO A 1 106 ? -9.355 -12.367 8.733 1.00 84.94 106 PRO A C 1
ATOM 855 O O . PRO A 1 106 ? -9.021 -12.732 9.856 1.00 84.94 106 PRO A O 1
ATOM 858 N N . GLY A 1 107 ? -8.639 -12.692 7.649 1.00 85.25 107 GLY A N 1
ATOM 859 C CA . GLY A 1 107 ? -7.398 -13.473 7.706 1.00 85.25 107 GLY A CA 1
ATOM 860 C C . GLY A 1 107 ? -6.217 -12.731 8.344 1.00 85.25 107 GLY A C 1
ATOM 861 O O . GLY A 1 107 ? -5.250 -13.371 8.743 1.00 85.25 107 GLY A O 1
ATOM 862 N N . GLN A 1 108 ? -6.297 -11.404 8.44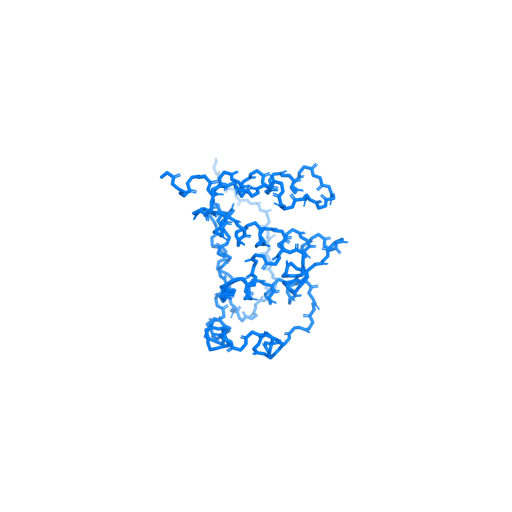8 1.00 85.88 108 GLN A N 1
ATOM 863 C CA . GLN A 1 108 ? -5.253 -10.526 8.975 1.00 85.88 108 GLN A CA 1
ATOM 864 C C . GLN A 1 108 ? -5.636 -9.899 10.316 1.00 85.88 108 GLN A C 1
ATOM 866 O O . GLN A 1 108 ? -4.796 -9.246 10.929 1.00 85.88 108 GLN A O 1
ATOM 871 N N . ALA A 1 109 ? -6.874 -10.103 10.779 1.00 84.44 109 ALA A N 1
ATOM 872 C CA . ALA A 1 109 ? -7.430 -9.418 11.941 1.00 84.44 109 ALA A CA 1
ATOM 873 C C . ALA A 1 109 ? -6.541 -9.539 13.188 1.00 84.44 109 ALA A C 1
ATOM 875 O O . ALA A 1 109 ? -6.194 -8.524 13.778 1.00 84.44 109 ALA A O 1
ATOM 876 N N . GLY A 1 110 ? -6.086 -10.753 13.523 1.00 85.44 110 GLY A N 1
ATOM 877 C CA . GLY A 1 110 ? -5.243 -10.970 14.705 1.00 85.44 110 GLY A CA 1
ATOM 878 C C . GLY A 1 110 ? -3.910 -10.217 14.657 1.00 85.44 110 GLY A C 1
ATOM 879 O O . GLY A 1 110 ? -3.536 -9.579 15.632 1.00 85.44 110 GLY A O 1
ATOM 880 N N . GLN A 1 111 ? -3.222 -10.230 13.510 1.00 84.62 111 GLN A N 1
ATOM 881 C CA . GLN A 1 111 ? -1.948 -9.512 13.354 1.00 84.62 111 GLN A CA 1
ATOM 882 C C . GLN A 1 111 ? -2.147 -7.992 13.310 1.00 84.62 111 GLN A C 1
ATOM 884 O O . GLN A 1 111 ? -1.285 -7.239 13.753 1.00 84.62 111 GLN A O 1
ATOM 889 N N . LEU A 1 112 ? -3.277 -7.530 12.766 1.00 84.62 112 LEU A N 1
ATOM 890 C CA . LEU A 1 112 ? -3.613 -6.112 12.745 1.00 84.62 112 LEU A CA 1
ATOM 891 C C . LEU A 1 112 ? -3.941 -5.591 14.151 1.00 84.62 112 LEU A C 1
ATOM 893 O O . LEU A 1 112 ? -3.482 -4.510 14.504 1.00 84.62 112 LEU A O 1
ATOM 897 N N . ASP A 1 113 ? -4.670 -6.362 14.962 1.00 85.69 113 ASP A N 1
ATOM 898 C CA . ASP A 1 113 ? -4.931 -6.029 16.369 1.00 85.69 113 ASP A CA 1
ATOM 899 C C . ASP A 1 113 ? -3.626 -5.929 17.175 1.00 85.69 113 ASP A C 1
ATOM 901 O O . ASP A 1 113 ? -3.458 -4.995 17.960 1.00 85.69 113 ASP A O 1
ATOM 905 N N . GLU A 1 114 ? -2.672 -6.839 16.947 1.00 85.12 114 GLU A N 1
ATOM 906 C CA . GLU A 1 114 ? -1.339 -6.765 17.561 1.00 85.12 114 GLU A CA 1
ATOM 907 C C . GLU A 1 114 ? -0.604 -5.471 17.173 1.00 85.12 114 GLU A C 1
ATOM 909 O O . GLU A 1 114 ? -0.108 -4.768 18.053 1.00 85.12 114 GLU A O 1
ATOM 914 N N . LEU A 1 115 ? -0.579 -5.118 15.882 1.00 82.75 115 LEU A N 1
ATOM 915 C CA . LEU A 1 115 ? 0.056 -3.885 15.389 1.00 82.75 115 LEU A CA 1
ATOM 916 C C . LEU A 1 115 ? -0.606 -2.614 15.939 1.00 82.75 115 LEU A C 1
ATOM 918 O O . LEU A 1 115 ? 0.074 -1.64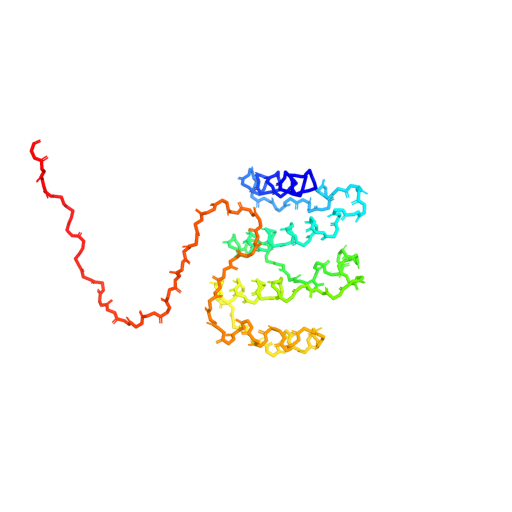6 16.268 1.00 82.75 115 LEU A O 1
ATOM 922 N N . LEU A 1 116 ? -1.933 -2.608 16.061 1.00 81.38 116 LEU A N 1
ATOM 923 C CA . LEU A 1 116 ? -2.676 -1.486 16.637 1.00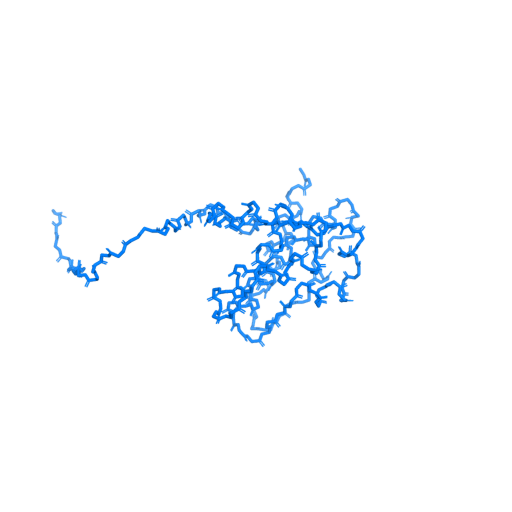 81.38 116 LEU A CA 1
ATOM 924 C C . LEU A 1 116 ? -2.441 -1.353 18.146 1.00 81.38 116 LEU A C 1
ATOM 926 O O . LEU A 1 116 ? -2.464 -0.241 18.674 1.00 81.38 116 LEU A O 1
ATOM 930 N N . GLY A 1 117 ? -2.215 -2.473 18.838 1.00 79.50 117 GLY A N 1
ATOM 931 C CA . GLY A 1 117 ? -1.984 -2.519 20.279 1.00 79.50 117 GLY A CA 1
ATOM 932 C C . GLY A 1 117 ? -0.615 -1.993 20.720 1.00 79.50 117 GLY A C 1
ATOM 933 O O . GLY A 1 117 ? -0.503 -1.496 21.840 1.00 79.50 117 GLY A O 1
ATOM 934 N N . THR A 1 118 ? 0.417 -2.067 19.870 1.00 75.31 118 THR A N 1
ATOM 935 C CA . THR A 1 118 ? 1.763 -1.562 20.204 1.00 75.31 118 THR A CA 1
ATOM 936 C C . THR A 1 118 ? 1.879 -0.044 20.083 1.00 75.31 118 THR A C 1
ATOM 938 O O . THR A 1 118 ? 2.720 0.554 20.747 1.00 75.31 118 THR A O 1
ATOM 941 N N . GLY A 1 119 ? 1.046 0.601 19.260 1.00 62.38 119 GLY A N 1
ATOM 942 C CA . GLY A 1 119 ? 1.025 2.059 19.080 1.00 62.38 119 GLY A CA 1
ATOM 943 C C . GLY A 1 119 ? 2.264 2.661 18.395 1.00 62.38 119 GLY A C 1
ATOM 944 O O . GLY A 1 119 ? 2.249 3.842 18.049 1.00 62.38 119 GLY A O 1
ATOM 945 N N . GLU A 1 120 ? 3.315 1.876 18.153 1.00 58.97 120 GLU A N 1
ATOM 946 C CA . GLU A 1 120 ? 4.517 2.292 17.430 1.00 58.97 120 GLU A CA 1
ATOM 947 C C . GLU A 1 120 ? 4.307 2.089 15.924 1.00 58.97 120 GLU A C 1
ATOM 949 O O . GLU A 1 120 ? 4.409 0.983 15.395 1.00 58.97 120 GLU A O 1
ATOM 954 N N . TYR A 1 121 ? 3.983 3.170 15.212 1.00 61.47 121 TYR A N 1
ATOM 955 C CA . TYR A 1 121 ? 3.987 3.166 13.752 1.00 61.47 121 TYR A CA 1
ATOM 956 C C . TYR A 1 121 ? 5.405 3.439 13.235 1.00 61.47 121 TYR A C 1
ATOM 958 O O . TYR A 1 121 ? 5.960 4.524 13.416 1.00 61.47 121 TYR A O 1
ATOM 966 N N . HIS A 1 122 ? 5.969 2.456 12.539 1.00 61.62 122 HIS A N 1
ATOM 967 C CA . HIS A 1 122 ? 7.105 2.647 11.650 1.00 61.62 122 HIS A CA 1
ATOM 968 C C . HIS A 1 122 ? 6.616 2.403 10.229 1.00 61.62 122 HIS A C 1
ATOM 970 O O . HIS A 1 122 ? 6.182 1.292 9.922 1.00 61.62 122 HIS A O 1
ATOM 976 N N . SER A 1 123 ? 6.681 3.425 9.369 1.00 61.97 123 SER A N 1
ATOM 977 C CA . SER A 1 123 ? 6.412 3.214 7.947 1.00 61.97 123 SER A CA 1
ATOM 978 C C . SER A 1 123 ? 7.368 2.141 7.440 1.00 61.97 123 SER A C 1
ATOM 980 O O . SER A 1 123 ? 8.586 2.256 7.589 1.00 61.97 123 SER A O 1
ATOM 982 N N . THR A 1 124 ? 6.804 1.067 6.896 1.00 64.25 124 THR A N 1
ATOM 983 C CA . THR A 1 124 ? 7.580 -0.067 6.374 1.00 64.25 124 THR A CA 1
ATOM 984 C C . THR A 1 124 ? 7.925 0.113 4.901 1.00 64.25 124 THR A C 1
ATOM 986 O O . THR A 1 124 ? 8.508 -0.789 4.304 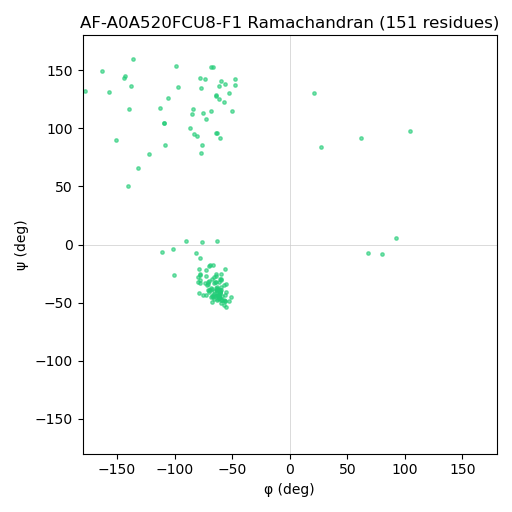1.00 64.25 124 THR A O 1
ATOM 989 N N . ALA A 1 125 ? 7.551 1.251 4.305 1.00 60.62 125 ALA A N 1
ATOM 990 C CA . ALA A 1 125 ? 7.879 1.559 2.928 1.00 60.62 125 ALA A CA 1
ATOM 991 C C . ALA A 1 125 ? 9.399 1.683 2.773 1.00 60.62 125 ALA A C 1
ATOM 993 O O . ALA A 1 125 ? 10.048 2.487 3.447 1.00 60.62 125 ALA A O 1
ATOM 994 N N . LEU A 1 126 ? 9.961 0.957 1.809 1.00 58.44 126 LEU A N 1
ATOM 995 C CA . LEU A 1 126 ? 11.385 1.008 1.454 1.00 58.44 126 LEU A CA 1
ATOM 996 C C . LEU A 1 126 ? 11.849 2.383 0.926 1.00 58.44 126 LEU A C 1
ATOM 998 O O . LEU A 1 126 ? 13.000 2.539 0.525 1.00 58.44 126 LEU A O 1
ATOM 1002 N N . HIS A 1 127 ? 10.972 3.389 0.896 1.00 48.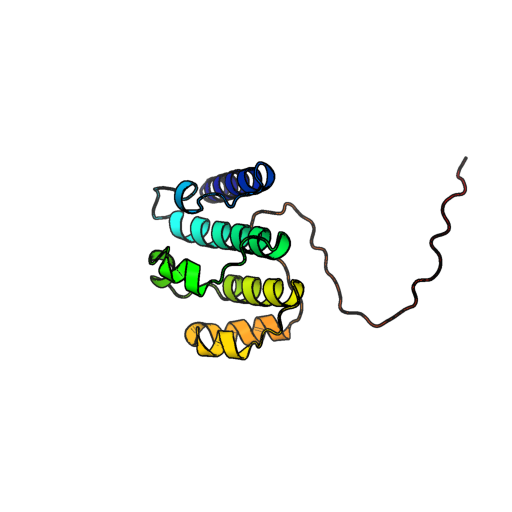97 127 HIS A N 1
ATOM 1003 C CA . HIS A 1 127 ? 11.240 4.690 0.299 1.00 48.97 127 HIS A CA 1
ATOM 1004 C C . HIS A 1 127 ? 12.086 5.628 1.175 1.00 48.97 127 HIS A C 1
ATOM 1006 O O . HIS A 1 127 ? 12.729 6.532 0.644 1.00 48.97 127 HIS A O 1
ATOM 1012 N N . ARG A 1 128 ? 12.163 5.434 2.494 1.00 44.59 128 ARG A N 1
ATOM 1013 C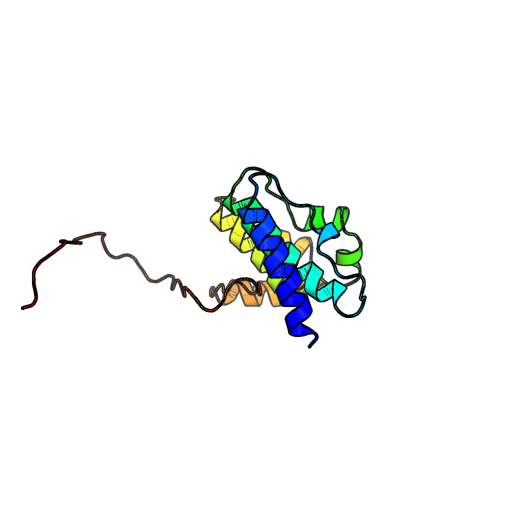 CA . ARG A 1 128 ? 12.893 6.380 3.345 1.00 44.59 128 ARG A CA 1
ATOM 1014 C C . ARG A 1 128 ? 14.186 5.769 3.866 1.00 44.59 128 ARG A C 1
ATOM 1016 O O . ARG A 1 128 ? 14.179 4.992 4.816 1.00 44.59 128 ARG A O 1
ATOM 1023 N N . GLY A 1 129 ? 15.305 6.189 3.276 1.00 38.94 129 GLY A N 1
ATOM 1024 C CA . GLY A 1 129 ? 16.587 6.158 3.970 1.00 38.94 129 GLY A CA 1
ATOM 1025 C C . GLY A 1 129 ? 16.416 6.813 5.342 1.00 38.94 129 GLY A C 1
ATOM 1026 O O . GLY A 1 129 ? 16.041 7.977 5.428 1.00 38.94 129 GLY A O 1
ATOM 1027 N N . GLU A 1 130 ? 16.578 6.007 6.387 1.00 40.69 130 GLU A N 1
ATOM 1028 C CA . GLU A 1 130 ? 16.843 6.372 7.779 1.00 40.69 130 GLU A CA 1
ATOM 1029 C C . GLU A 1 130 ? 16.333 7.752 8.233 1.00 40.69 130 GLU A C 1
ATOM 1031 O O . GLU A 1 130 ? 17.089 8.711 8.333 1.00 40.69 130 GLU A O 1
ATOM 1036 N N . THR A 1 131 ? 15.060 7.855 8.618 1.00 32.66 131 THR A N 1
ATOM 1037 C CA . THR A 1 131 ? 14.698 8.682 9.782 1.00 32.66 131 THR A CA 1
ATOM 1038 C C . THR A 1 131 ? 13.446 8.099 10.423 1.00 32.66 131 THR A C 1
ATOM 1040 O O . THR A 1 131 ? 12.314 8.445 10.081 1.00 32.66 131 THR A O 1
ATOM 1043 N N . THR A 1 132 ? 13.658 7.192 11.372 1.00 35.72 132 THR A N 1
ATOM 1044 C CA . THR A 1 132 ? 12.677 6.847 12.399 1.00 35.72 132 THR A CA 1
ATOM 1045 C C . THR A 1 132 ? 12.374 8.101 13.216 1.00 35.72 132 THR A C 1
ATOM 1047 O O . THR A 1 132 ? 13.055 8.392 14.197 1.00 35.72 132 THR A O 1
ATOM 1050 N N . LEU A 1 133 ? 11.355 8.866 12.827 1.00 38.75 133 LEU A N 1
ATOM 1051 C CA . LEU A 1 133 ? 10.692 9.762 13.768 1.00 38.75 133 LEU A CA 1
ATOM 1052 C C . LEU A 1 133 ? 9.801 8.885 14.647 1.00 38.75 133 LEU A C 1
ATOM 1054 O O . LEU A 1 133 ? 8.631 8.665 14.348 1.00 38.75 133 LEU A O 1
ATOM 1058 N N . SER A 1 134 ? 10.398 8.331 15.703 1.00 37.12 134 SER A N 1
ATOM 1059 C CA . SER A 1 134 ? 9.656 7.795 16.840 1.00 37.12 134 SER A CA 1
ATOM 1060 C C . SER A 1 134 ? 8.920 8.975 17.481 1.00 37.12 134 SER A C 1
ATOM 1062 O O . SER A 1 134 ? 9.505 9.769 18.216 1.00 37.12 134 SER A O 1
ATOM 1064 N N . VAL A 1 135 ? 7.651 9.167 17.115 1.00 41.44 135 VAL A N 1
AT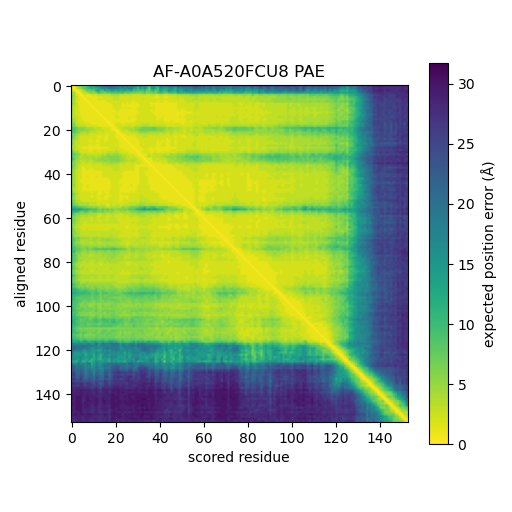OM 1065 C CA . VAL A 1 135 ? 6.742 10.020 17.879 1.00 41.44 135 VAL A CA 1
ATOM 1066 C C . VAL A 1 135 ? 6.204 9.154 19.010 1.00 41.44 135 VAL A C 1
ATOM 1068 O O . VAL A 1 135 ? 5.272 8.372 18.846 1.00 41.44 135 VAL A O 1
ATOM 1071 N N . SER A 1 136 ? 6.846 9.260 20.170 1.00 34.75 136 SER A N 1
ATOM 1072 C CA . SER A 1 136 ? 6.283 8.757 21.418 1.00 34.75 136 SER A CA 1
ATOM 1073 C C . SER A 1 136 ? 5.008 9.550 21.732 1.00 34.75 136 SER A C 1
ATOM 1075 O O . SER A 1 136 ? 5.070 10.783 21.775 1.00 34.75 136 SER A O 1
ATOM 1077 N N . PRO A 1 137 ? 3.858 8.911 22.011 1.00 43.06 137 PRO A N 1
ATOM 1078 C CA . PRO A 1 137 ? 2.698 9.603 22.553 1.00 43.06 137 PRO A CA 1
ATOM 1079 C C . PRO A 1 137 ? 2.945 9.860 24.047 1.00 43.06 137 PRO A C 1
ATOM 1081 O O . PRO A 1 137 ? 2.483 9.129 24.919 1.00 43.06 137 PRO A O 1
ATOM 1084 N N . GLY A 1 138 ? 3.746 10.883 24.341 1.00 35.38 138 GLY A N 1
ATOM 1085 C CA . GLY A 1 138 ? 4.049 11.340 25.692 1.00 35.38 138 GLY A CA 1
ATOM 1086 C C . GLY A 1 138 ? 3.386 12.683 25.972 1.00 35.38 138 GLY A C 1
ATOM 1087 O O . GLY A 1 138 ? 3.836 13.698 25.464 1.00 35.38 138 GLY A O 1
ATOM 1088 N N . SER A 1 139 ? 2.309 12.635 26.756 1.00 39.94 139 SER A N 1
ATOM 1089 C CA . SER A 1 139 ? 1.788 13.625 27.712 1.00 39.94 139 SER A CA 1
ATOM 1090 C C . SER A 1 139 ? 2.187 15.105 27.584 1.00 39.94 139 SER A C 1
ATOM 1092 O O . SER A 1 139 ? 3.357 15.469 27.575 1.00 39.94 139 SER A O 1
ATOM 1094 N N . GLY A 1 140 ? 1.162 15.962 27.621 1.00 45.78 140 GLY A N 1
ATOM 1095 C CA . GLY A 1 140 ? 1.247 17.411 27.474 1.00 45.78 140 GLY A CA 1
ATOM 1096 C C . GLY A 1 140 ? 2.313 18.133 28.305 1.00 45.78 140 GLY A C 1
ATOM 1097 O O . GLY A 1 140 ? 2.540 17.851 29.479 1.00 45.78 140 GLY A O 1
ATOM 1098 N N . GLY A 1 141 ? 2.889 19.143 27.664 1.00 34.00 141 GLY A N 1
ATOM 1099 C CA . GLY A 1 141 ? 3.731 20.182 28.233 1.00 34.00 141 GLY A CA 1
ATOM 1100 C C . GLY A 1 141 ? 3.664 21.381 27.292 1.00 34.00 141 GLY A C 1
ATOM 1101 O O . GLY A 1 141 ? 3.715 21.227 26.077 1.00 34.00 141 GLY A O 1
ATOM 1102 N N . THR A 1 142 ? 3.421 22.545 27.868 1.00 38.28 142 THR A N 1
ATOM 1103 C CA . THR A 1 142 ? 3.178 23.849 27.249 1.00 38.28 142 THR A CA 1
ATOM 1104 C C . THR A 1 142 ? 4.187 24.223 26.159 1.00 38.28 142 THR A C 1
ATOM 1106 O O . THR A 1 142 ? 5.391 24.063 26.340 1.00 38.28 142 THR A O 1
ATOM 1109 N N . LEU A 1 143 ? 3.683 24.770 25.046 1.00 43.88 143 LEU A N 1
ATOM 1110 C CA . LEU A 1 143 ? 4.474 25.598 24.138 1.00 43.88 143 LEU A CA 1
ATOM 1111 C C . LEU A 1 143 ? 4.893 26.858 24.902 1.00 43.88 143 LEU A C 1
ATOM 1113 O O . LEU A 1 143 ? 4.112 27.800 24.977 1.00 43.88 143 LEU A O 1
ATOM 1117 N N . ASP A 1 144 ? 6.095 26.862 25.460 1.00 42.00 144 ASP A N 1
ATOM 1118 C CA . ASP A 1 144 ? 6.750 28.082 25.916 1.00 42.00 144 ASP A CA 1
ATOM 1119 C C . ASP A 1 144 ? 8.234 28.050 25.535 1.00 42.00 144 ASP A C 1
ATOM 1121 O O . ASP A 1 144 ? 8.907 27.025 25.650 1.00 42.00 144 ASP A O 1
ATOM 1125 N N . ASP A 1 145 ? 8.677 29.208 25.048 1.00 42.25 145 ASP A N 1
ATOM 1126 C CA . ASP A 1 145 ? 10.049 29.664 24.822 1.00 42.25 145 ASP A CA 1
ATOM 1127 C C . ASP A 1 145 ? 10.954 28.910 23.830 1.00 42.25 145 ASP A C 1
ATOM 1129 O O . ASP A 1 145 ? 11.780 28.070 24.185 1.00 42.25 145 ASP A O 1
ATOM 1133 N N . LEU A 1 146 ? 10.926 29.366 22.571 1.00 40.69 146 LEU A N 1
ATOM 1134 C CA . LEU A 1 146 ? 12.110 29.347 21.704 1.00 40.69 146 LEU A CA 1
ATOM 1135 C C . LEU A 1 146 ? 12.621 30.783 21.518 1.00 40.69 146 LEU A C 1
ATOM 1137 O O . LEU A 1 146 ? 12.284 31.460 20.546 1.00 40.69 146 LEU A O 1
ATOM 1141 N N . GLU A 1 147 ? 13.447 31.243 22.458 1.00 42.25 147 GLU A N 1
ATOM 1142 C CA . GLU A 1 147 ? 14.261 32.448 22.297 1.00 42.25 147 GLU A CA 1
ATOM 1143 C C . GLU A 1 147 ? 15.449 32.142 21.365 1.00 42.25 147 GLU A C 1
ATOM 1145 O O . GLU A 1 147 ? 16.339 31.345 21.672 1.00 42.25 147 GLU A O 1
ATOM 1150 N N . VAL A 1 148 ? 15.447 32.761 20.181 1.00 40.25 148 VAL A N 1
ATOM 1151 C CA . VAL A 1 148 ? 16.536 32.669 19.202 1.00 40.25 148 VAL A CA 1
ATOM 1152 C C . VAL A 1 148 ? 17.619 33.700 19.526 1.00 40.25 148 VAL A C 1
ATOM 1154 O O . VAL A 1 148 ? 17.450 34.896 19.307 1.00 40.25 148 VAL A O 1
ATOM 1157 N N . GLY A 1 149 ? 18.779 33.186 19.938 1.00 43.06 149 GLY A N 1
ATOM 1158 C CA . GLY A 1 149 ? 20.080 33.681 19.490 1.00 43.06 149 GLY A CA 1
ATOM 1159 C C . GLY A 1 149 ? 20.878 34.544 20.466 1.00 43.06 149 GLY A C 1
ATOM 1160 O O . GLY A 1 149 ? 20.732 35.757 20.449 1.00 43.06 149 GLY A O 1
ATOM 1161 N N . GLN A 1 150 ? 21.825 33.920 21.181 1.00 35.47 150 GLN A N 1
ATOM 1162 C CA . GLN A 1 150 ? 23.177 34.402 21.549 1.00 35.47 150 GLN A CA 1
ATOM 1163 C C . GLN A 1 150 ? 23.999 33.173 21.989 1.00 35.47 150 GLN A C 1
ATOM 1165 O O . GLN A 1 150 ? 23.428 32.261 22.570 1.00 35.47 150 GLN A O 1
ATOM 1170 N N . ARG A 1 151 ? 25.318 33.028 21.850 1.00 41.62 151 ARG A N 1
ATOM 1171 C CA . ARG A 1 151 ? 26.454 33.644 21.134 1.00 41.62 151 ARG A CA 1
ATOM 1172 C C . ARG A 1 151 ? 27.629 32.746 21.556 1.00 41.62 151 ARG A C 1
ATOM 1174 O O . ARG A 1 151 ? 27.722 32.526 22.756 1.00 41.62 151 ARG A O 1
ATOM 1181 N N . ILE A 1 152 ? 28.502 32.249 20.677 1.00 41.28 152 ILE A N 1
ATOM 1182 C CA . ILE A 1 152 ? 29.759 31.611 21.123 1.00 41.28 152 ILE A CA 1
ATOM 1183 C C . ILE A 1 152 ? 30.907 32.032 20.193 1.00 41.28 152 ILE A C 1
ATOM 1185 O O . ILE A 1 152 ? 30.849 31.767 18.995 1.00 41.28 152 ILE A O 1
ATOM 1189 N N . ASP A 1 153 ? 31.841 32.739 20.837 1.00 45.94 153 ASP A N 1
ATOM 1190 C CA . ASP A 1 153 ? 33.228 33.157 20.542 1.00 45.94 153 ASP A CA 1
ATOM 1191 C C . ASP A 1 153 ? 33.633 33.713 19.164 1.00 45.94 153 ASP A C 1
ATOM 1193 O O . ASP A 1 153 ? 33.751 32.956 18.175 1.00 45.94 153 ASP A O 1
#

Sequence (153 aa):
MSDTAVGDAVARFASAWEASASAPDLAAYLPMSPALRRVTLIELVKVDLENRWLRGDHPKRLTEYCDELPELRRWPLPPDLLYEEFHIRRRSGESVEASEYTQNFPGQAGQLDELLGTGEYHSTALHRGETTLSVSPGSGGTLDDLEVGQRID

Radius of gyration: 18.38 Å; Cα contacts (8 Å, |Δi|>4): 118; chains: 1; bounding box: 48×48×44 Å

Mean predicted aligned error: 10.59 Å

Solvent-accessible surface area (backbone atoms only — not comparable to full-atom values): 9785 Å² total; per-residue (Å²): 116,72,64,59,57,40,47,53,35,42,50,55,51,50,51,44,45,74,76,37,95,61,84,66,70,68,74,81,54,54,60,87,51,74,88,50,27,63,62,37,47,56,42,43,50,49,54,50,44,50,53,22,47,74,69,60,85,58,65,72,53,71,68,57,50,38,67,78,38,57,74,57,67,76,47,86,72,57,46,69,61,56,50,49,54,55,51,51,45,40,73,66,68,46,94,73,60,71,64,63,50,35,69,77,37,62,93,37,28,70,62,37,52,54,56,64,70,68,69,73,80,69,85,81,49,84,79,64,82,86,73,85,72,79,76,74,96,70,78,92,75,80,96,72,86,87,84,85,86,88,86,85,134

pLDDT: mean 79.06, std 19.87, range [32.66, 97.56]

Foldseek 3Di:
DLVVLLQVLLQVLLVVLVVDVDHDDLVVSADPDPVNRLVSSLLSLLSSQQSCLVSVPHHDDPVVCCVVPVVCVVDQRDLLSVLSNQVSCVVSPDPDDLVVVCVVRVVCSVVNVVVVVVVFDDNPRPNDDDDPPRPDPDDDDDPDDDDDDDDDD